Protein AF-A0A8T3P430-F1 (afdb_monomer_lite)

Secondary structure (DSSP, 8-state):
-HHHHHHHTTT-HHHHHHHHHTHHHHHGGGGS-GGGHHHHT--HHHHHHHTT--

Radius of gyration: 14.49 Å; chains: 1; bounding box: 27×32×28 Å

Structure (mmCIF, N/CA/C/O backbone):
data_AF-A0A8T3P430-F1
#
_entry.id   AF-A0A8T3P430-F1
#
loop_
_atom_site.group_PDB
_atom_site.id
_atom_site.type_symbol
_atom_site.label_atom_id
_atom_site.label_alt_id
_atom_site.label_comp_id
_atom_site.label_asym_id
_atom_site.label_entity_id
_atom_site.label_seq_id
_atom_site.pdbx_PDB_ins_code
_atom_site.Cartn_x
_atom_site.Cartn_y
_atom_site.Cartn_z
_atom_site.occupancy
_atom_site.B_iso_or_equiv
_atom_site.auth_seq_id
_atom_site.auth_comp_id
_atom_site.auth_asym_id
_atom_site.auth_atom_id
_atom_site.pdbx_PDB_model_num
ATOM 1 N N . MET A 1 1 ? -6.992 -8.679 -3.338 1.00 81.50 1 MET A N 1
ATOM 2 C CA . MET A 1 1 ? -7.290 -7.787 -2.1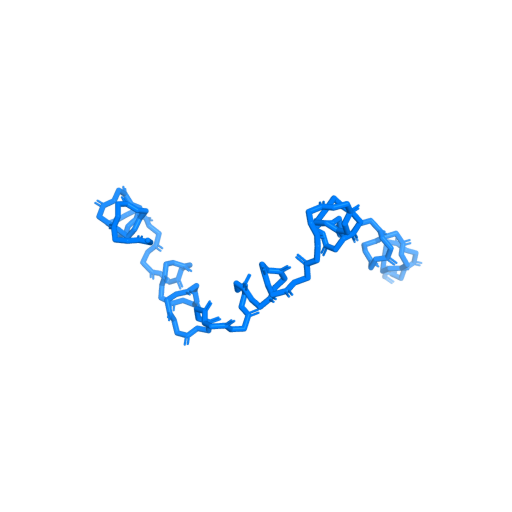91 1.00 81.50 1 MET A CA 1
ATOM 3 C C . MET A 1 1 ? -8.360 -8.383 -1.283 1.00 81.50 1 MET A C 1
ATOM 5 O O . MET A 1 1 ? -8.368 -8.108 -0.094 1.00 81.50 1 MET A O 1
ATOM 9 N N . ASP A 1 2 ? -9.179 -9.295 -1.794 1.00 90.00 2 ASP A N 1
ATOM 10 C CA . ASP A 1 2 ? -10.308 -9.916 -1.093 1.00 90.00 2 ASP A CA 1
ATOM 11 C C . ASP A 1 2 ? -9.889 -10.661 0.178 1.00 90.00 2 ASP A C 1
ATOM 13 O O . ASP A 1 2 ? -10.523 -10.530 1.220 1.00 90.00 2 ASP A O 1
ATOM 17 N N . ARG A 1 3 ? -8.745 -11.362 0.144 1.00 94.81 3 ARG A N 1
ATOM 18 C CA . ARG A 1 3 ? -8.195 -12.008 1.344 1.00 94.81 3 ARG A CA 1
ATOM 19 C C . ARG A 1 3 ? -7.820 -11.004 2.438 1.00 94.81 3 ARG A C 1
ATOM 21 O O . ARG A 1 3 ? -7.997 -11.312 3.612 1.00 94.81 3 ARG A O 1
ATOM 28 N N . PHE A 1 4 ? -7.306 -9.831 2.069 1.00 94.19 4 PHE A N 1
ATOM 29 C CA . PHE A 1 4 ? -6.966 -8.775 3.025 1.00 94.19 4 PHE A CA 1
ATOM 30 C C . PHE A 1 4 ? -8.235 -8.198 3.660 1.00 94.19 4 PHE A C 1
ATOM 32 O O . PHE A 1 4 ? -8.318 -8.145 4.885 1.00 94.19 4 PHE A O 1
ATOM 39 N N . VAL A 1 5 ? -9.245 -7.872 2.846 1.00 95.88 5 VAL A N 1
ATOM 40 C CA . VAL A 1 5 ? -10.554 -7.389 3.318 1.00 95.88 5 VAL A CA 1
ATOM 41 C C . VAL A 1 5 ? -11.165 -8.394 4.295 1.00 95.88 5 VAL A C 1
ATOM 43 O O . VAL A 1 5 ? -11.376 -8.057 5.455 1.00 95.88 5 VAL A O 1
ATOM 46 N N . ALA A 1 6 ? -11.297 -9.662 3.896 1.00 96.81 6 ALA A N 1
ATOM 47 C CA . ALA A 1 6 ? -11.876 -10.708 4.741 1.00 96.81 6 ALA A CA 1
ATOM 48 C C . ALA A 1 6 ? -11.122 -10.928 6.067 1.00 96.81 6 ALA A C 1
ATOM 50 O O . ALA A 1 6 ? -11.709 -11.377 7.047 1.00 96.81 6 ALA A O 1
ATOM 51 N N . THR A 1 7 ? -9.818 -10.635 6.108 1.00 97.75 7 THR A N 1
ATOM 52 C CA . THR A 1 7 ? -8.997 -10.823 7.315 1.00 97.75 7 THR A CA 1
ATOM 53 C C . THR A 1 7 ? -9.066 -9.618 8.258 1.00 97.75 7 THR A C 1
ATOM 55 O O . THR A 1 7 ? -9.019 -9.793 9.474 1.00 97.75 7 THR A O 1
ATOM 58 N N . PHE A 1 8 ? -9.159 -8.395 7.725 1.00 96.88 8 PHE A N 1
ATOM 59 C CA . PHE A 1 8 ? -8.953 -7.168 8.505 1.00 96.88 8 PHE A CA 1
ATOM 60 C C . PHE A 1 8 ? -10.177 -6.261 8.627 1.00 96.88 8 PHE A C 1
ATOM 62 O O . PHE A 1 8 ? -10.176 -5.398 9.503 1.00 96.88 8 PHE A O 1
ATOM 69 N N . GLU A 1 9 ? -11.224 -6.449 7.824 1.00 96.50 9 GLU A N 1
ATOM 70 C CA . GLU A 1 9 ? -12.408 -5.579 7.819 1.00 96.50 9 GLU A CA 1
ATOM 71 C C . GLU A 1 9 ? -13.093 -5.520 9.186 1.00 96.50 9 GLU A C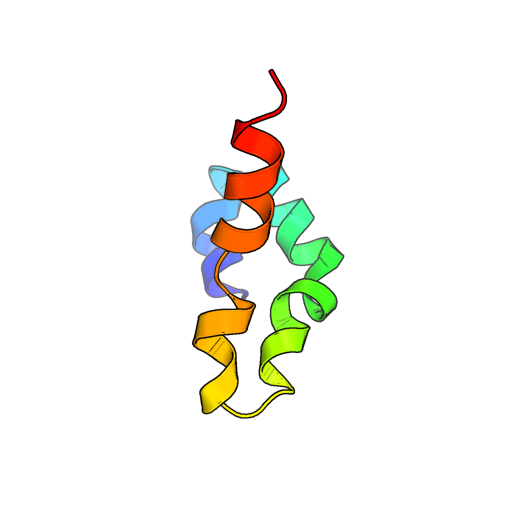 1
ATOM 73 O O . GLU A 1 9 ? -13.364 -4.431 9.687 1.00 96.50 9 GLU A O 1
ATOM 78 N N . ALA A 1 10 ? -13.267 -6.668 9.846 1.00 97.12 10 ALA A N 1
ATOM 79 C CA . ALA A 1 10 ? -13.885 -6.731 11.171 1.00 97.12 10 ALA A CA 1
ATOM 80 C C . ALA A 1 10 ? -13.094 -5.957 12.243 1.00 97.12 10 ALA A C 1
ATOM 82 O O . ALA A 1 10 ? -13.675 -5.446 13.197 1.00 97.12 10 ALA A O 1
ATOM 83 N N . LYS A 1 11 ? -11.765 -5.865 12.095 1.00 97.94 11 LYS A N 1
ATOM 84 C CA . LYS A 1 11 ? -10.881 -5.218 13.074 1.00 97.94 11 LYS A CA 1
ATOM 85 C C . LYS A 1 11 ? -10.625 -3.743 12.753 1.00 97.94 11 LYS A C 1
ATOM 87 O O . LYS A 1 11 ? -10.505 -2.933 13.668 1.00 97.94 11 LYS A O 1
ATOM 92 N N . TYR A 1 12 ? -10.532 -3.393 11.471 1.00 97.62 12 TYR A N 1
ATOM 93 C CA . TYR A 1 12 ? -10.136 -2.064 10.997 1.00 97.62 12 TYR A CA 1
ATOM 94 C C . TYR A 1 12 ? -11.018 -1.578 9.833 1.00 97.62 12 TYR A C 1
ATOM 96 O O . TYR A 1 12 ? -10.504 -1.285 8.749 1.00 97.62 12 TYR A O 1
ATOM 104 N N . PRO A 1 13 ? -12.337 -1.427 10.037 1.00 96.25 13 PRO A N 1
ATOM 105 C CA . PRO A 1 13 ? -13.286 -1.201 8.944 1.00 96.25 13 PRO A CA 1
ATOM 106 C C . PRO A 1 13 ? -12.999 0.087 8.162 1.00 96.25 13 PRO A C 1
ATOM 108 O O . PRO A 1 13 ? -13.050 0.099 6.937 1.00 96.25 13 PRO A O 1
ATOM 111 N N . LYS A 1 14 ? -12.608 1.167 8.852 1.00 97.31 14 LYS A N 1
ATOM 112 C CA . LYS A 1 14 ? -12.283 2.452 8.208 1.00 97.31 14 LYS A CA 1
ATOM 113 C C . LYS A 1 14 ? -11.029 2.373 7.333 1.00 97.31 14 LYS A C 1
ATOM 115 O O . LYS A 1 14 ? -11.032 2.885 6.222 1.00 97.31 14 LYS A O 1
ATOM 120 N N . ALA A 1 15 ? -9.972 1.723 7.823 1.00 96.00 15 ALA A N 1
ATOM 121 C CA . ALA A 1 15 ? -8.724 1.586 7.072 1.00 96.00 15 ALA A CA 1
ATOM 122 C C . ALA A 1 15 ? -8.913 0.699 5.835 1.00 96.00 15 ALA A C 1
ATOM 124 O O . ALA A 1 15 ? -8.441 1.038 4.752 1.00 96.00 15 ALA A O 1
ATOM 125 N N . VAL A 1 16 ? -9.651 -0.406 5.987 1.00 96.50 16 VAL A N 1
ATOM 126 C CA . VAL A 1 16 ? -9.996 -1.287 4.867 1.00 96.50 16 VAL A CA 1
ATOM 127 C C . VAL A 1 16 ? -10.850 -0.544 3.841 1.00 96.50 16 VAL A C 1
ATOM 129 O O . VAL A 1 16 ? -10.554 -0.629 2.654 1.00 96.50 16 VAL A O 1
ATOM 132 N N . HIS A 1 17 ? -11.834 0.248 4.276 1.00 96.00 17 HIS A N 1
ATOM 133 C CA . HIS A 1 17 ? -12.649 1.057 3.371 1.00 96.00 17 HIS A CA 1
ATOM 134 C C . HIS A 1 17 ? -11.812 2.039 2.539 1.00 96.00 17 HIS A C 1
ATOM 136 O O . HIS A 1 17 ? -11.973 2.069 1.322 1.00 96.00 17 HIS A O 1
ATOM 142 N N . CYS A 1 18 ? -10.890 2.790 3.156 1.00 95.81 18 CYS A N 1
ATOM 143 C CA . CYS A 1 18 ? -10.008 3.702 2.418 1.00 95.81 18 CYS A CA 1
ATOM 144 C C . CYS A 1 18 ? -9.178 2.962 1.357 1.00 95.81 18 CYS A C 1
ATOM 146 O O . CYS A 1 18 ? -9.126 3.384 0.208 1.00 95.81 18 CYS A O 1
ATOM 148 N N . LEU A 1 19 ? -8.581 1.820 1.715 1.00 94.12 19 LEU A N 1
ATOM 149 C CA . LEU A 1 19 ? -7.779 1.025 0.779 1.00 94.12 19 LEU A CA 1
ATOM 150 C C . LEU A 1 19 ? -8.603 0.434 -0.372 1.00 94.12 19 LEU A C 1
ATOM 152 O O . LEU A 1 19 ? -8.101 0.316 -1.487 1.00 94.12 19 LEU A O 1
ATOM 156 N N . VAL A 1 20 ? -9.845 0.021 -0.105 1.00 95.25 20 VAL A N 1
ATOM 157 C CA . VAL A 1 20 ? -10.741 -0.539 -1.127 1.00 95.25 20 VAL A CA 1
ATOM 158 C C . VAL A 1 20 ? -11.247 0.549 -2.068 1.00 95.25 20 VAL A C 1
ATOM 160 O O . VAL A 1 20 ? -11.309 0.312 -3.272 1.00 95.25 20 VAL A O 1
ATOM 163 N N . LYS A 1 21 ? -11.589 1.726 -1.533 1.00 95.75 21 LYS A N 1
ATOM 164 C CA . LYS A 1 21 ? -12.077 2.868 -2.311 1.00 95.75 21 LYS A CA 1
ATOM 165 C C . LYS A 1 21 ? -11.055 3.309 -3.361 1.00 95.75 21 LYS A C 1
ATOM 167 O O . LYS A 1 21 ? -11.416 3.452 -4.522 1.00 95.75 21 LYS A O 1
ATOM 172 N N . ASP A 1 22 ? -9.796 3.453 -2.960 1.00 95.12 22 ASP A N 1
ATOM 173 C CA . ASP A 1 22 ? -8.732 3.995 -3.813 1.00 95.12 22 ASP A CA 1
ATOM 174 C C . ASP A 1 22 ? -7.829 2.868 -4.379 1.00 95.12 22 ASP A C 1
ATOM 176 O O . ASP A 1 22 ? -6.638 3.050 -4.636 1.00 95.12 22 ASP A O 1
ATOM 180 N N . ARG A 1 23 ? -8.394 1.659 -4.556 1.00 93.44 23 ARG A N 1
ATOM 181 C CA . ARG A 1 23 ? -7.672 0.419 -4.907 1.00 93.44 23 ARG A CA 1
ATOM 182 C C . ARG A 1 23 ? -6.785 0.556 -6.145 1.00 93.44 23 ARG A C 1
ATOM 184 O O . ARG A 1 23 ? -5.660 0.057 -6.138 1.00 93.44 23 ARG A O 1
ATOM 191 N N . ASP A 1 24 ? -7.314 1.121 -7.223 1.00 93.69 24 ASP A N 1
ATOM 192 C CA . ASP A 1 24 ? -6.597 1.193 -8.498 1.00 93.69 24 ASP A CA 1
ATOM 193 C C . ASP A 1 24 ? -5.398 2.142 -8.408 1.00 93.69 24 ASP A C 1
ATOM 195 O O . ASP A 1 24 ? -4.320 1.833 -8.915 1.00 93.69 24 ASP A O 1
ATOM 199 N N . GLU A 1 25 ? -5.541 3.242 -7.667 1.00 93.88 25 GLU A N 1
ATOM 200 C CA . GLU A 1 25 ? -4.471 4.214 -7.447 1.00 93.88 25 GLU A CA 1
ATOM 201 C C . GLU A 1 25 ? -3.349 3.626 -6.585 1.00 93.88 25 GLU A C 1
ATOM 203 O O . GLU A 1 25 ? -2.176 3.695 -6.957 1.00 93.88 25 GLU A O 1
ATOM 208 N N . VAL A 1 26 ? -3.683 2.954 -5.474 1.00 92.44 26 VAL A N 1
ATOM 209 C CA . VAL A 1 26 ? -2.669 2.355 -4.582 1.00 92.44 26 VAL A CA 1
ATOM 210 C C . VAL A 1 26 ? -1.942 1.158 -5.205 1.00 92.44 26 VAL A C 1
ATOM 212 O O . VAL A 1 26 ? -0.882 0.760 -4.719 1.00 92.44 26 VAL A O 1
ATOM 215 N N . LEU A 1 27 ? -2.484 0.575 -6.279 1.00 93.62 27 LEU A N 1
ATOM 216 C CA . LEU A 1 27 ? -1.876 -0.533 -7.024 1.00 93.62 27 LEU A CA 1
ATOM 217 C C . LEU A 1 27 ? -1.228 -0.099 -8.347 1.00 93.62 27 LEU A C 1
ATOM 219 O O . LEU A 1 27 ? -0.580 -0.926 -8.990 1.00 93.62 27 LEU A O 1
ATOM 223 N N . ALA A 1 28 ? -1.325 1.177 -8.731 1.00 94.56 28 ALA A N 1
ATOM 224 C CA . ALA A 1 28 ? -0.802 1.686 -10.000 1.00 94.56 28 ALA A CA 1
ATOM 225 C C . ALA A 1 28 ? 0.708 1.443 -10.179 1.00 94.56 28 ALA A C 1
ATOM 227 O O . ALA A 1 28 ? 1.187 1.294 -11.302 1.00 94.56 28 ALA A O 1
ATOM 228 N N . PHE A 1 29 ? 1.471 1.322 -9.085 1.00 93.81 29 PHE A N 1
ATOM 229 C CA . PHE A 1 29 ? 2.909 1.039 -9.147 1.00 93.81 29 PHE A CA 1
ATOM 230 C C . PHE A 1 29 ? 3.247 -0.306 -9.823 1.00 93.81 29 PHE A C 1
ATOM 232 O O . PHE A 1 29 ? 4.354 -0.469 -10.336 1.00 93.81 29 PHE A O 1
ATOM 239 N N . TYR A 1 30 ? 2.310 -1.262 -9.868 1.00 95.06 30 TYR A N 1
ATOM 240 C CA . TYR A 1 30 ? 2.499 -2.530 -10.580 1.00 95.06 30 TYR A CA 1
ATOM 241 C C . TYR A 1 30 ? 2.512 -2.378 -12.106 1.00 95.06 30 TYR A C 1
ATOM 243 O O . TYR A 1 30 ? 2.954 -3.295 -12.793 1.00 95.06 30 TYR A O 1
ATOM 251 N N . ALA A 1 31 ? 2.078 -1.233 -12.644 1.00 96.00 31 ALA A N 1
ATOM 252 C CA . ALA A 1 31 ? 2.203 -0.927 -14.068 1.00 96.00 31 ALA A CA 1
ATOM 253 C C . ALA A 1 31 ? 3.657 -0.627 -14.491 1.00 96.00 31 ALA A C 1
ATOM 255 O O . ALA A 1 31 ? 3.966 -0.629 -15.681 1.00 96.00 31 ALA A O 1
ATOM 256 N N . PHE A 1 32 ? 4.557 -0.380 -13.534 1.00 95.12 32 PHE A N 1
ATOM 257 C CA . PHE A 1 32 ? 5.974 -0.132 -13.791 1.00 95.12 32 PHE A CA 1
ATOM 258 C C . PHE A 1 32 ? 6.796 -1.429 -13.699 1.00 95.12 32 PHE A C 1
ATOM 260 O O . PHE A 1 32 ? 6.410 -2.356 -12.980 1.00 95.12 32 PHE A O 1
ATOM 267 N N . PRO A 1 33 ? 7.967 -1.503 -14.364 1.00 97.00 33 PRO A N 1
ATOM 268 C CA . PRO A 1 33 ? 8.891 -2.626 -14.221 1.00 97.00 33 PRO A CA 1
ATOM 269 C C . PRO A 1 33 ? 9.257 -2.923 -12.761 1.00 97.00 33 PRO A C 1
ATOM 271 O O . PRO A 1 33 ? 9.443 -2.005 -11.959 1.00 97.00 33 PRO A O 1
ATOM 274 N N . ALA A 1 34 ? 9.458 -4.204 -12.436 1.00 96.00 34 ALA A N 1
ATOM 275 C CA . ALA A 1 34 ? 9.744 -4.657 -11.070 1.00 96.00 34 ALA A CA 1
ATOM 276 C C . ALA A 1 34 ? 10.973 -3.992 -10.428 1.00 96.00 34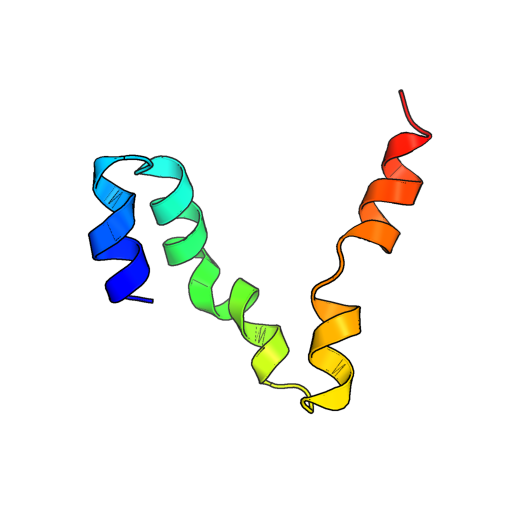 ALA A C 1
ATOM 278 O O . ALA A 1 34 ? 10.992 -3.767 -9.218 1.00 96.00 34 ALA A O 1
ATOM 279 N N . ALA A 1 35 ? 11.956 -3.597 -11.245 1.00 96.81 35 ALA A N 1
ATOM 280 C CA . ALA A 1 35 ? 13.128 -2.840 -10.806 1.00 96.81 35 ALA A CA 1
ATOM 281 C C . ALA A 1 35 ? 12.772 -1.514 -10.099 1.00 96.81 35 ALA A C 1
ATOM 283 O O . ALA A 1 35 ? 13.545 -1.031 -9.276 1.00 96.81 35 ALA A O 1
ATOM 284 N N . HIS A 1 36 ? 11.599 -0.938 -10.378 1.00 95.19 36 HIS A N 1
ATOM 285 C CA . HIS A 1 36 ? 11.154 0.330 -9.799 1.00 95.19 36 HIS A CA 1
ATOM 286 C C . HIS A 1 36 ? 10.239 0.174 -8.580 1.00 95.19 36 HIS A C 1
ATOM 288 O O . HIS A 1 36 ? 9.971 1.159 -7.898 1.00 95.19 36 HIS A O 1
ATOM 294 N N . TRP A 1 37 ? 9.765 -1.028 -8.245 1.00 95.94 37 TRP A N 1
ATOM 295 C CA . TRP A 1 37 ? 8.785 -1.179 -7.162 1.00 95.94 37 TRP A CA 1
ATOM 296 C C . TRP A 1 37 ? 9.338 -0.779 -5.795 1.00 95.94 37 TRP A C 1
ATOM 298 O O . TRP A 1 37 ? 8.627 -0.179 -4.996 1.00 95.94 37 TRP A O 1
ATOM 308 N N . GLN A 1 38 ? 10.601 -1.100 -5.513 1.00 94.19 38 GLN A N 1
ATOM 309 C CA . GLN A 1 38 ? 11.223 -0.795 -4.225 1.00 94.19 38 GLN A CA 1
ATOM 310 C C . GLN A 1 38 ? 11.345 0.719 -3.961 1.00 94.19 38 GLN A C 1
ATOM 312 O O . GLN A 1 38 ? 10.885 1.153 -2.904 1.00 94.19 38 GLN A O 1
ATOM 317 N N . PRO A 1 39 ? 11.871 1.545 -4.891 1.00 93.69 39 PRO A N 1
ATOM 318 C CA . PRO A 1 39 ? 11.882 2.995 -4.706 1.00 93.69 39 PRO A CA 1
ATOM 319 C C . PRO A 1 39 ? 10.485 3.635 -4.766 1.00 93.69 39 PRO A C 1
ATOM 321 O O . PRO A 1 39 ? 10.261 4.636 -4.099 1.00 93.69 39 PRO A O 1
ATOM 324 N N . LEU A 1 40 ? 9.522 3.067 -5.502 1.00 94.06 40 LEU A N 1
ATOM 325 C CA . LEU A 1 40 ? 8.147 3.590 -5.530 1.00 94.06 40 LEU A CA 1
ATOM 326 C C . LEU A 1 40 ? 7.369 3.322 -4.232 1.00 94.06 40 LEU A C 1
ATOM 328 O O . LEU A 1 40 ? 6.426 4.041 -3.920 1.00 94.06 40 LEU A O 1
ATOM 332 N N . ARG A 1 41 ? 7.745 2.286 -3.475 1.00 93.50 41 ARG A N 1
ATOM 333 C CA . ARG A 1 41 ? 7.066 1.890 -2.231 1.00 93.50 41 ARG A CA 1
ATOM 334 C C . ARG A 1 41 ? 7.697 2.460 -0.961 1.00 93.50 41 ARG A C 1
ATOM 336 O O . ARG A 1 41 ? 7.177 2.189 0.120 1.00 93.50 41 ARG A O 1
ATOM 343 N N . THR A 1 42 ? 8.807 3.196 -1.051 1.00 94.44 42 THR A N 1
ATOM 344 C CA . THR A 1 42 ? 9.405 3.838 0.129 1.00 94.44 42 THR A CA 1
ATOM 345 C C . THR A 1 42 ? 8.735 5.176 0.431 1.00 94.44 42 THR A C 1
ATOM 347 O O . THR A 1 42 ? 8.512 5.990 -0.461 1.00 94.44 42 THR A O 1
ATOM 350 N N . THR A 1 43 ? 8.440 5.422 1.706 1.00 95.00 43 THR A N 1
ATOM 351 C CA . THR A 1 43 ? 7.896 6.691 2.214 1.00 95.00 43 THR A CA 1
ATOM 352 C C . THR A 1 43 ? 8.990 7.655 2.664 1.00 95.00 43 THR A C 1
ATOM 354 O O . THR A 1 43 ? 8.707 8.832 2.872 1.00 95.00 43 THR A O 1
ATOM 357 N N . ASN A 1 44 ? 10.246 7.197 2.757 1.00 92.50 44 ASN A N 1
ATOM 358 C CA . ASN A 1 44 ? 11.362 7.975 3.299 1.00 92.50 44 ASN 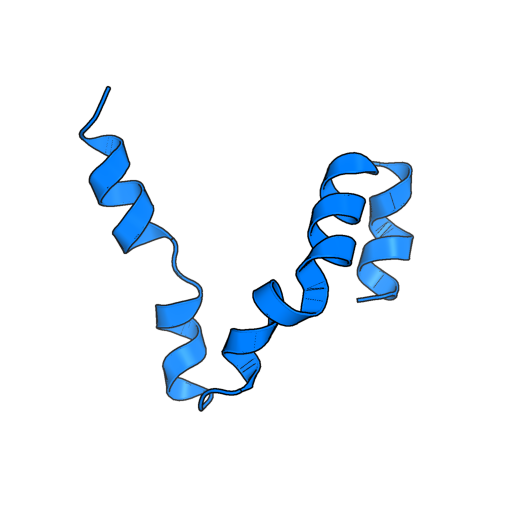A CA 1
ATOM 359 C C . ASN A 1 44 ? 11.568 9.343 2.615 1.00 92.50 44 ASN A C 1
ATOM 361 O O . ASN A 1 44 ? 11.753 10.322 3.333 1.00 92.50 44 ASN A O 1
ATOM 365 N N . PRO A 1 45 ? 11.492 9.478 1.272 1.00 92.44 45 PRO A N 1
ATOM 366 C CA . PRO A 1 45 ? 11.635 10.786 0.625 1.00 92.44 45 PRO A CA 1
ATOM 367 C C . PRO A 1 45 ? 10.570 11.801 1.056 1.00 92.44 45 PRO A C 1
ATOM 369 O O . PRO A 1 45 ? 10.831 12.997 1.070 1.00 92.44 45 PRO A O 1
ATOM 372 N N . ILE A 1 46 ? 9.378 11.326 1.422 1.00 91.94 46 ILE A N 1
ATOM 373 C CA . ILE A 1 46 ? 8.275 12.160 1.896 1.00 91.94 46 ILE A CA 1
ATOM 374 C C . ILE A 1 46 ? 8.462 12.399 3.398 1.00 91.94 46 ILE A C 1
ATOM 376 O O . ILE A 1 46 ? 8.660 13.533 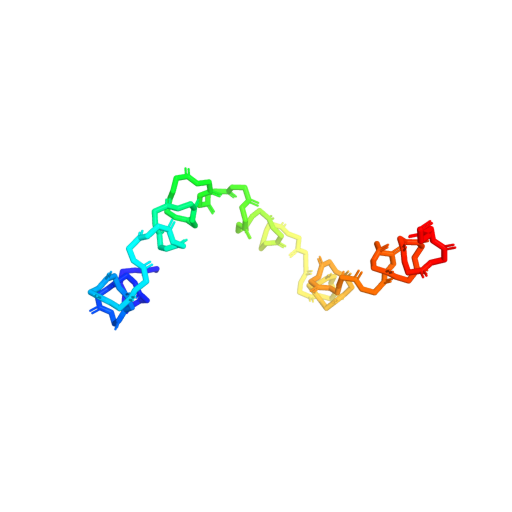3.827 1.00 91.94 46 ILE A O 1
ATOM 380 N N . GLU A 1 47 ? 8.498 11.336 4.199 1.00 94.06 47 GLU A N 1
ATOM 381 C CA . GLU A 1 47 ? 8.561 11.403 5.663 1.00 94.06 47 GLU A CA 1
ATOM 382 C C . GLU A 1 47 ? 9.801 12.138 6.181 1.00 94.06 47 GLU A C 1
ATOM 384 O O . GLU A 1 47 ?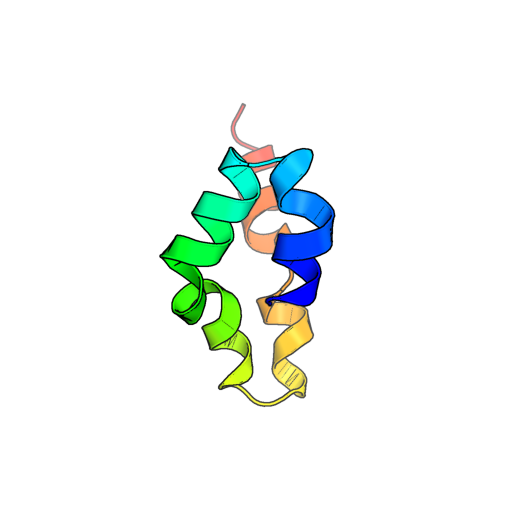 9.682 12.930 7.112 1.00 94.06 47 GLU A O 1
ATOM 389 N N . SER A 1 48 ? 10.973 11.961 5.560 1.00 94.94 48 SER A N 1
ATOM 390 C CA . SER A 1 48 ? 12.197 12.659 5.973 1.00 94.94 48 SER A CA 1
ATOM 391 C C . SER A 1 48 ? 12.102 14.173 5.784 1.00 94.94 48 SER A C 1
ATOM 393 O O . SER A 1 48 ? 12.746 14.905 6.532 1.00 94.94 48 SER A O 1
ATOM 395 N N . THR A 1 49 ? 11.330 14.657 4.805 1.00 92.06 49 THR A N 1
ATOM 396 C CA . THR A 1 49 ? 11.133 16.103 4.611 1.00 92.06 49 THR A CA 1
ATOM 397 C C . THR A 1 49 ? 10.152 16.655 5.639 1.00 92.06 49 THR A C 1
ATOM 399 O O . THR A 1 49 ? 10.453 17.648 6.300 1.00 92.06 49 THR A O 1
ATOM 402 N N . PHE A 1 50 ? 9.037 15.956 5.871 1.00 92.31 50 PHE A N 1
ATOM 403 C CA . PHE A 1 50 ? 8.039 16.345 6.869 1.00 92.31 50 PHE A CA 1
ATOM 404 C C . PHE A 1 50 ? 8.551 16.247 8.308 1.00 92.31 50 PHE A C 1
ATOM 406 O O . PHE A 1 50 ? 8.163 17.064 9.132 1.00 92.31 50 PHE A O 1
ATOM 413 N N . ALA A 1 51 ? 9.466 15.327 8.618 1.00 91.50 51 ALA A N 1
ATOM 414 C CA . ALA A 1 51 ? 10.052 15.196 9.954 1.00 91.50 51 ALA A CA 1
ATOM 415 C C . ALA A 1 51 ? 10.788 16.462 10.432 1.00 91.50 51 ALA A C 1
ATOM 417 O O . ALA A 1 51 ? 10.956 16.661 11.634 1.00 91.50 51 ALA A O 1
ATOM 418 N N . THR A 1 52 ? 11.233 17.316 9.506 1.00 88.06 52 THR A N 1
ATOM 419 C CA . THR A 1 52 ? 11.896 18.588 9.834 1.00 88.06 52 THR A CA 1
ATOM 420 C C . THR A 1 52 ? 10.915 19.721 10.158 1.00 88.06 52 THR A C 1
ATOM 422 O O . THR A 1 52 ? 11.323 20.738 10.716 1.00 88.06 52 THR A O 1
ATOM 425 N N . ILE A 1 53 ? 9.627 19.541 9.849 1.00 84.25 53 ILE A N 1
ATOM 426 C CA . ILE A 1 53 ? 8.547 20.505 10.074 1.00 84.25 53 ILE A CA 1
ATOM 427 C C . ILE A 1 53 ? 7.777 20.041 11.321 1.00 84.25 53 ILE A C 1
ATOM 429 O O . ILE A 1 53 ? 7.049 19.052 11.263 1.00 84.25 53 ILE A O 1
ATOM 433 N N . ARG A 1 54 ? 7.967 20.718 12.460 1.00 69.00 54 ARG A N 1
ATOM 434 C CA . ARG A 1 54 ? 7.303 20.404 13.738 1.00 69.00 54 ARG A CA 1
ATOM 435 C C . ARG A 1 54 ? 6.324 21.491 14.149 1.00 69.00 54 ARG A C 1
ATOM 437 O O . ARG A 1 54 ? 6.674 22.676 13.964 1.00 69.00 54 ARG A O 1
#

Foldseek 3Di:
DVVVCVVPCVPCVPVSVVCVVCVCVVCVLVVDDPVCNVVVPDCCVVVVVCVVPD

Sequence (54 aa):
MDRFVATFEAKYPKAVHCLVKDRDEVLAFYAFPAAHWQPLRTTNPIESTFATIR

pLDDT: mean 93.81, std 4.52, range [69.0, 97.94]